Protein AF-A0A3N9N0Z8-F1 (afdb_monomer_lite)

Sequence (76 aa):
MDILKKDIMPITDSAWEELVEQAEITLKSTLTARKFVDVDGPKGWEFSAVPLGRLEFPKGEKNKNYGIRQVMPLVE

pLDDT: mean 91.39, std 8.09, range [57.44, 98.25]

Secondary structure (DSSP, 8-state):
-GGG-GGG-SS-HHHHHHHHHHHHHHHHHH-GGGGTS-------TT--EEEEEEEEPPTT-TT----EEEEEE---

Radius of gyration: 21.18 Å; chains: 1; bounding box: 48×15×56 Å

Foldseek 3Di:
DCPVVPVPDPDDPVVVVVVVVVVVVVCVVPVVVPVPDDDDDPPDDPDFWAFPPDWDDDPDDPDDDDTDTDTGTDDD

Structure (mmCIF, N/CA/C/O backbone):
data_AF-A0A3N9N0Z8-F1
#
_entry.id   AF-A0A3N9N0Z8-F1
#
loop_
_atom_site.group_PDB
_atom_site.id
_atom_site.type_symbol
_atom_site.label_atom_id
_atom_site.label_alt_id
_atom_site.label_comp_id
_atom_site.label_asym_id
_atom_site.label_entity_id
_atom_site.label_seq_id
_atom_site.pdbx_PDB_ins_code
_atom_site.Cartn_x
_atom_site.Cartn_y
_atom_site.Cartn_z
_atom_site.occupancy
_atom_site.B_iso_or_equiv
_atom_site.auth_seq_id
_atom_site.auth_comp_id
_atom_site.auth_asym_id
_atom_site.auth_atom_id
_atom_site.pdbx_PDB_model_num
ATOM 1 N N . MET A 1 1 ? -3.564 -4.513 -14.195 1.00 57.44 1 MET A N 1
ATOM 2 C CA . MET A 1 1 ? -3.985 -3.267 -13.522 1.00 57.44 1 MET A CA 1
ATOM 3 C C . MET A 1 1 ? -4.199 -2.226 -14.613 1.00 57.44 1 MET A C 1
ATOM 5 O O . MET A 1 1 ? -3.236 -1.641 -15.077 1.00 57.44 1 MET A O 1
ATOM 9 N N . ASP A 1 2 ? -5.435 -2.101 -15.100 1.00 76.25 2 ASP A N 1
ATOM 10 C CA . ASP A 1 2 ? -5.798 -1.290 -16.284 1.00 76.25 2 ASP A CA 1
ATOM 11 C C . ASP A 1 2 ? -6.018 0.207 -15.959 1.00 76.25 2 ASP A C 1
ATOM 13 O O . ASP A 1 2 ? -6.129 1.063 -16.833 1.00 76.25 2 ASP A O 1
ATOM 17 N N . ILE A 1 3 ? -6.042 0.557 -14.670 1.00 86.69 3 ILE A N 1
ATOM 18 C CA . ILE A 1 3 ? -6.239 1.940 -14.207 1.00 86.69 3 ILE A CA 1
ATOM 19 C C . ILE A 1 3 ? -5.099 2.882 -14.616 1.00 86.69 3 ILE A C 1
ATOM 21 O O . ILE A 1 3 ? -5.323 4.075 -14.774 1.00 86.69 3 ILE A O 1
ATOM 25 N N . LEU A 1 4 ? -3.888 2.352 -14.822 1.00 88.88 4 LEU A N 1
ATOM 26 C CA . LEU A 1 4 ? -2.715 3.150 -15.192 1.00 88.88 4 LEU A CA 1
ATOM 27 C C . LEU A 1 4 ? -2.649 3.464 -16.692 1.00 88.88 4 LEU A C 1
ATOM 29 O O . LEU A 1 4 ? -1.741 4.178 -17.105 1.00 88.88 4 LEU A O 1
ATOM 33 N N . LYS A 1 5 ? -3.586 2.934 -17.495 1.00 89.31 5 LYS A N 1
ATOM 34 C CA . LYS A 1 5 ? -3.765 3.274 -18.916 1.00 89.31 5 LYS A CA 1
ATOM 35 C C . LYS A 1 5 ? -2.473 3.224 -19.739 1.00 89.31 5 LYS A C 1
ATOM 37 O O . LYS A 1 5 ? -2.215 4.073 -20.587 1.00 89.31 5 LYS A O 1
ATOM 42 N N . LYS A 1 6 ? -1.650 2.201 -19.478 1.00 88.44 6 LYS A N 1
ATOM 43 C CA . LYS A 1 6 ? -0.385 1.968 -20.195 1.00 88.44 6 LYS A CA 1
ATOM 44 C C . LYS A 1 6 ? -0.626 1.725 -21.692 1.00 88.44 6 LYS A C 1
ATOM 46 O O . LYS A 1 6 ? 0.174 2.139 -22.518 1.00 88.44 6 LYS A O 1
ATOM 51 N N . ASP A 1 7 ? -1.725 1.059 -22.022 1.00 87.44 7 ASP A N 1
ATOM 52 C CA . ASP A 1 7 ? -2.124 0.629 -23.365 1.00 87.44 7 ASP A CA 1
ATOM 53 C C . ASP A 1 7 ? -2.379 1.782 -24.345 1.00 87.44 7 ASP A C 1
ATOM 55 O O . ASP A 1 7 ? -2.163 1.627 -25.543 1.00 87.44 7 ASP A O 1
ATOM 59 N N . ILE A 1 8 ? -2.798 2.947 -23.847 1.00 91.75 8 ILE A N 1
ATOM 60 C CA . ILE A 1 8 ? -3.032 4.140 -24.673 1.00 91.75 8 ILE A CA 1
ATOM 61 C C . ILE A 1 8 ? -1.816 5.071 -24.740 1.00 91.75 8 ILE A C 1
ATOM 63 O O . ILE A 1 8 ? -1.894 6.146 -25.339 1.00 91.75 8 ILE A O 1
ATOM 67 N N . MET A 1 9 ? -0.703 4.708 -24.096 1.00 88.88 9 MET A N 1
ATOM 68 C CA . MET A 1 9 ? 0.448 5.595 -23.997 1.00 88.88 9 MET A CA 1
ATOM 69 C C . MET A 1 9 ? 1.275 5.567 -25.294 1.00 88.88 9 MET A C 1
ATOM 71 O O . MET A 1 9 ? 1.612 4.487 -25.777 1.00 88.88 9 MET A O 1
ATOM 75 N N . PRO A 1 10 ? 1.647 6.728 -25.868 1.00 93.19 10 PRO A N 1
ATOM 76 C CA . PRO A 1 10 ? 2.351 6.797 -27.149 1.00 93.19 10 PRO A CA 1
ATOM 77 C C . PRO A 1 10 ? 3.862 6.569 -26.986 1.00 93.19 10 PRO A C 1
ATOM 79 O O . PRO A 1 10 ? 4.673 7.423 -27.341 1.00 93.19 10 PRO A O 1
ATOM 82 N N . ILE A 1 11 ? 4.250 5.425 -26.428 1.00 93.81 11 ILE A N 1
ATOM 83 C CA . ILE A 1 11 ? 5.646 4.990 -26.339 1.00 93.81 11 ILE A CA 1
ATOM 84 C C . ILE A 1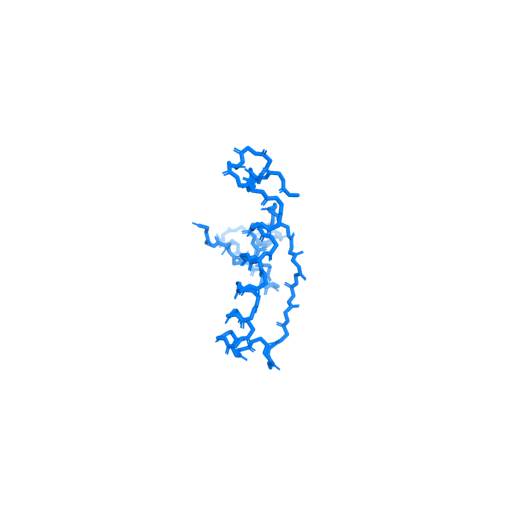 11 ? 5.764 3.517 -26.727 1.00 93.81 11 ILE A C 1
ATOM 86 O O . ILE A 1 11 ? 4.790 2.770 -26.680 1.00 93.81 11 ILE A O 1
ATOM 90 N N . THR A 1 12 ? 6.966 3.090 -27.098 1.00 95.69 12 THR A N 1
ATOM 91 C CA . THR A 1 12 ? 7.231 1.677 -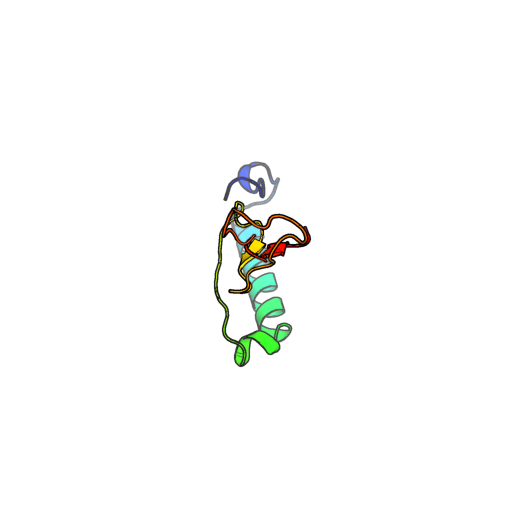27.369 1.00 95.69 12 THR A CA 1
ATOM 92 C C . THR A 1 12 ? 7.331 0.879 -26.071 1.00 95.69 12 THR A C 1
ATOM 94 O O . THR A 1 12 ? 7.694 1.418 -25.022 1.00 95.69 12 THR A O 1
ATOM 97 N N . ASP A 1 13 ? 7.090 -0.430 -26.153 1.00 92.94 13 ASP A N 1
ATOM 98 C CA . ASP A 1 13 ? 7.292 -1.333 -25.015 1.00 92.94 13 ASP A CA 1
ATOM 99 C C . ASP A 1 13 ? 8.737 -1.288 -24.500 1.00 92.94 13 ASP A C 1
ATOM 101 O O . ASP A 1 13 ? 8.949 -1.229 -23.292 1.00 92.94 13 ASP A O 1
ATOM 105 N N . SER A 1 14 ? 9.719 -1.192 -25.403 1.00 95.69 14 SER A N 1
ATOM 106 C CA . SER A 1 14 ? 11.138 -1.078 -25.042 1.00 95.69 14 SER A CA 1
ATOM 107 C C . SER A 1 14 ? 11.447 0.181 -24.224 1.00 95.69 14 SER A C 1
ATOM 109 O O . SER A 1 14 ? 12.192 0.120 -23.253 1.00 95.69 14 SER A O 1
ATOM 111 N N . ALA A 1 15 ? 10.856 1.325 -24.587 1.00 95.50 15 ALA A N 1
ATOM 112 C CA . ALA A 1 15 ? 11.037 2.571 -23.847 1.00 95.50 15 ALA A CA 1
ATOM 113 C C . ALA A 1 15 ? 10.363 2.499 -22.469 1.00 95.50 15 ALA A C 1
ATOM 115 O O . ALA A 1 15 ? 10.868 3.046 -21.492 1.00 95.50 15 ALA A O 1
ATOM 116 N N . TRP A 1 16 ? 9.226 1.804 -22.367 1.00 94.06 16 TRP A N 1
ATOM 117 C CA . TRP A 1 16 ? 8.570 1.587 -21.081 1.00 94.06 16 TRP A CA 1
ATOM 118 C C . TRP A 1 16 ? 9.389 0.688 -20.156 1.00 94.06 16 TRP A C 1
ATOM 120 O O . TRP A 1 16 ? 9.474 0.963 -18.962 1.00 94.06 16 TRP A O 1
ATOM 130 N N . GLU A 1 17 ? 9.968 -0.389 -20.686 1.00 95.44 17 GLU A N 1
ATOM 131 C CA . GLU A 1 17 ? 10.830 -1.296 -19.924 1.00 95.44 17 GLU A CA 1
ATOM 132 C C . GLU A 1 17 ? 12.019 -0.547 -19.320 1.00 95.44 17 GLU A C 1
ATOM 134 O O . GLU A 1 17 ? 12.261 -0.668 -18.119 1.00 95.44 17 GLU A O 1
ATOM 139 N N . GLU A 1 18 ? 12.672 0.314 -20.105 1.00 97.31 18 GLU A N 1
ATOM 140 C CA . GLU A 1 18 ? 13.770 1.160 -19.627 1.00 97.31 18 GLU A CA 1
ATOM 141 C C . GLU A 1 18 ? 13.321 2.099 -18.492 1.00 97.31 18 GLU A C 1
ATOM 143 O O . GLU A 1 18 ? 13.995 2.221 -17.467 1.00 97.31 18 GLU A O 1
ATOM 148 N N . LEU A 1 19 ? 12.141 2.720 -18.613 1.00 95.69 19 LEU A N 1
ATOM 149 C CA . LEU A 1 19 ? 11.585 3.572 -17.556 1.00 95.69 19 LEU A CA 1
ATOM 150 C C . LEU A 1 19 ? 11.300 2.795 -16.264 1.00 95.69 19 LEU A C 1
ATOM 152 O O . LEU A 1 19 ? 11.594 3.289 -15.172 1.00 95.69 19 LEU A O 1
ATOM 156 N N . VAL A 1 20 ? 10.729 1.592 -16.372 1.00 96.25 20 VAL A N 1
ATOM 157 C CA . VAL A 1 20 ? 10.440 0.740 -15.208 1.00 96.25 20 VAL A CA 1
ATOM 158 C C . VAL A 1 20 ? 11.735 0.301 -14.531 1.00 96.25 20 VAL A C 1
ATOM 160 O O . VAL A 1 20 ? 11.819 0.368 -13.304 1.00 96.25 20 VAL A O 1
ATOM 163 N N . GLU A 1 21 ? 12.753 -0.081 -15.302 1.00 98.25 21 GLU A N 1
ATOM 164 C CA . GLU A 1 21 ? 14.064 -0.464 -14.774 1.00 98.25 21 GLU A CA 1
ATOM 165 C C . GLU A 1 21 ? 14.702 0.687 -13.981 1.00 98.25 21 GLU A C 1
ATOM 167 O O . GLU A 1 21 ? 15.101 0.514 -12.824 1.00 98.25 21 GLU A O 1
ATOM 172 N N . GLN A 1 22 ? 14.730 1.895 -14.552 1.00 98.25 22 GLN A N 1
ATOM 173 C CA . GLN A 1 22 ? 15.281 3.066 -13.865 1.00 98.25 22 GLN A CA 1
ATOM 174 C C . GLN A 1 22 ? 14.489 3.437 -12.604 1.00 98.25 22 GLN A C 1
ATOM 176 O O . GLN A 1 22 ? 15.077 3.785 -11.570 1.00 98.25 22 GLN A O 1
ATOM 181 N N . ALA A 1 23 ? 13.158 3.328 -12.647 1.00 97.81 23 ALA A N 1
ATOM 182 C CA . ALA A 1 23 ? 12.313 3.546 -11.478 1.00 97.81 23 ALA A CA 1
ATOM 183 C C . ALA A 1 23 ? 12.602 2.521 -10.369 1.00 97.81 23 ALA A C 1
ATOM 185 O O . ALA A 1 23 ? 12.705 2.892 -9.198 1.00 97.81 23 ALA A O 1
ATOM 186 N N . GLU A 1 24 ? 12.791 1.247 -10.719 1.00 97.50 24 GLU A N 1
ATOM 187 C CA . GLU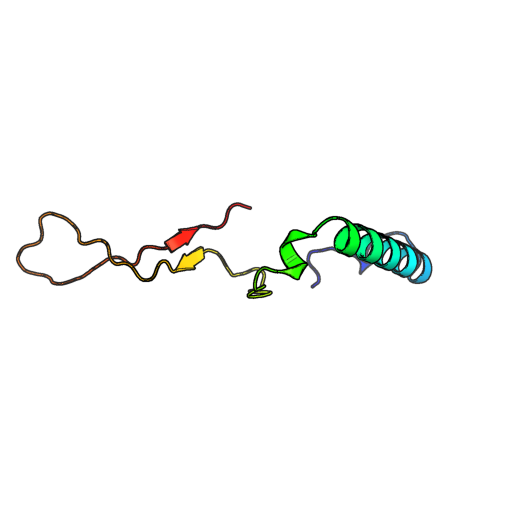 A 1 24 ? 13.098 0.184 -9.763 1.00 97.50 24 GLU A CA 1
ATOM 188 C C . GLU A 1 24 ? 14.453 0.403 -9.077 1.00 97.50 24 GLU A C 1
ATOM 190 O O . GLU A 1 24 ? 14.542 0.327 -7.846 1.00 97.50 24 GLU A O 1
ATOM 195 N N . ILE A 1 25 ? 15.495 0.740 -9.844 1.00 97.88 25 ILE A N 1
ATOM 196 C CA . ILE A 1 25 ? 16.830 1.067 -9.316 1.00 97.88 25 ILE A CA 1
ATOM 197 C C . ILE A 1 25 ? 16.740 2.239 -8.328 1.00 97.88 25 ILE A C 1
ATOM 199 O O . ILE A 1 25 ? 17.271 2.189 -7.209 1.00 97.88 25 ILE A O 1
ATOM 203 N N . THR A 1 26 ? 16.018 3.290 -8.714 1.00 98.00 26 THR A N 1
ATOM 204 C CA . THR A 1 26 ? 15.873 4.501 -7.902 1.00 98.00 26 THR A CA 1
ATOM 205 C C . THR A 1 26 ? 15.091 4.224 -6.617 1.00 98.00 26 THR A C 1
ATOM 207 O O . THR A 1 26 ? 15.524 4.604 -5.528 1.00 98.00 26 THR A O 1
ATOM 210 N N . LEU A 1 27 ? 13.970 3.505 -6.693 1.00 97.06 27 LEU A N 1
ATOM 211 C CA . LEU A 1 27 ? 13.151 3.197 -5.517 1.00 97.06 27 LEU A CA 1
ATOM 212 C C . LEU A 1 27 ? 13.871 2.263 -4.540 1.00 97.06 27 LEU A C 1
ATOM 214 O O . LEU A 1 27 ? 13.807 2.484 -3.330 1.00 97.06 27 LEU A O 1
ATOM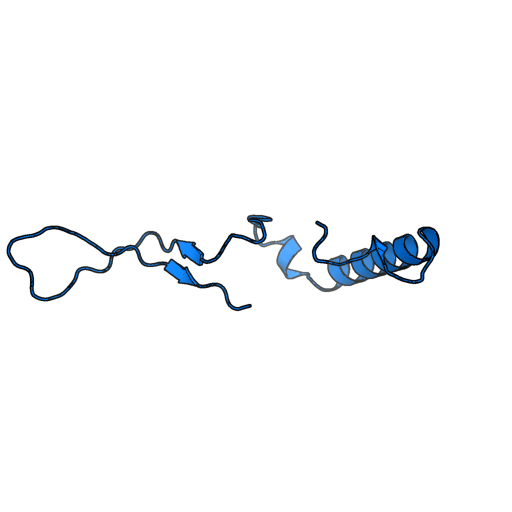 218 N N . LYS A 1 28 ? 14.601 1.254 -5.032 1.00 95.69 28 LYS A N 1
ATOM 219 C CA . LYS A 1 28 ? 15.381 0.345 -4.174 1.00 95.69 28 LYS A CA 1
ATOM 220 C C . LYS A 1 28 ? 16.509 1.060 -3.432 1.00 95.69 28 LYS A C 1
ATOM 222 O O . LYS A 1 28 ? 16.818 0.696 -2.294 1.00 95.69 28 LYS A O 1
ATOM 227 N N . SER A 1 29 ? 17.139 2.051 -4.061 1.00 96.12 29 SER A N 1
ATOM 228 C CA . SER A 1 29 ? 18.221 2.814 -3.431 1.00 96.12 29 SER A CA 1
ATOM 229 C C . SER A 1 29 ? 17.705 3.828 -2.404 1.00 96.12 29 SER A C 1
ATOM 231 O O . SER A 1 29 ? 18.327 3.993 -1.354 1.00 96.12 29 SER A O 1
ATOM 233 N N . THR A 1 30 ? 16.549 4.449 -2.658 1.00 97.62 30 THR A N 1
ATOM 234 C CA . THR A 1 30 ? 15.995 5.535 -1.829 1.00 97.62 30 THR A CA 1
ATOM 235 C C . THR A 1 30 ? 15.087 5.060 -0.689 1.00 97.62 30 THR A C 1
ATOM 237 O O . THR A 1 30 ? 15.168 5.603 0.413 1.00 97.62 30 THR A O 1
ATOM 240 N N . LEU A 1 31 ? 14.261 4.022 -0.882 1.00 96.25 31 LEU A N 1
ATOM 241 C CA . LEU A 1 31 ? 13.335 3.498 0.139 1.00 96.25 31 LEU A CA 1
ATOM 242 C C . LEU A 1 31 ? 14.034 2.566 1.142 1.00 96.25 31 LEU A C 1
ATOM 244 O O . LEU A 1 31 ? 13.658 1.406 1.321 1.00 96.25 31 LEU A O 1
ATOM 248 N N . THR A 1 32 ? 15.050 3.083 1.831 1.00 96.19 32 THR A N 1
ATOM 249 C CA . THR A 1 32 ? 15.895 2.319 2.764 1.00 96.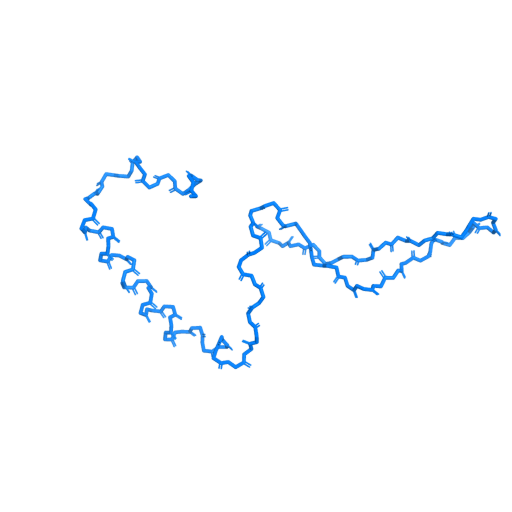19 32 THR A CA 1
ATOM 250 C C . THR A 1 32 ? 15.114 1.670 3.905 1.00 96.19 32 THR A C 1
ATOM 252 O O . THR A 1 32 ? 15.490 0.580 4.333 1.00 96.19 32 THR A O 1
ATOM 255 N N . ALA A 1 33 ? 13.998 2.271 4.335 1.00 96.94 33 ALA A N 1
ATOM 256 C CA . ALA A 1 33 ? 13.116 1.724 5.367 1.00 96.94 33 ALA A CA 1
ATOM 257 C C . ALA A 1 33 ? 12.659 0.288 5.075 1.00 96.94 33 ALA A C 1
ATOM 259 O O . ALA A 1 33 ? 12.650 -0.565 5.961 1.00 96.94 33 ALA A O 1
ATOM 260 N N . ARG A 1 34 ? 12.370 -0.015 3.804 1.00 95.19 34 ARG A N 1
ATOM 261 C CA . ARG A 1 34 ? 11.907 -1.340 3.362 1.00 95.19 34 ARG A CA 1
ATOM 262 C C . ARG A 1 34 ? 12.945 -2.451 3.530 1.00 95.19 34 ARG A C 1
ATOM 264 O O . ARG A 1 34 ? 12.606 -3.612 3.359 1.00 95.19 34 ARG A O 1
ATOM 271 N N . LYS A 1 35 ? 14.201 -2.118 3.846 1.00 94.12 35 LYS A N 1
ATOM 272 C CA . LYS A 1 35 ? 15.242 -3.113 4.143 1.00 94.12 35 LYS A CA 1
ATOM 273 C C . LYS A 1 35 ? 15.096 -3.727 5.535 1.00 94.12 35 LYS A C 1
ATOM 275 O O . LYS A 1 35 ? 15.718 -4.751 5.789 1.00 94.12 35 LYS A O 1
ATOM 280 N N . PHE A 1 36 ? 14.345 -3.091 6.434 1.00 96.38 36 PHE A N 1
ATOM 281 C CA . PHE A 1 36 ? 14.275 -3.498 7.838 1.00 96.38 36 PHE A CA 1
ATOM 282 C C . PHE A 1 36 ? 12.865 -3.517 8.433 1.00 96.38 36 PHE A C 1
ATOM 284 O O . PHE A 1 36 ? 12.691 -4.077 9.510 1.00 96.38 36 PHE A O 1
ATOM 291 N N . VAL A 1 37 ? 11.867 -2.923 7.773 1.00 97.56 37 VAL A N 1
ATOM 292 C CA . VAL A 1 37 ? 10.459 -3.081 8.166 1.00 97.56 37 VAL A CA 1
ATOM 293 C C . VAL A 1 37 ? 9.796 -4.176 7.341 1.00 97.56 37 VAL A C 1
ATOM 295 O O . VAL A 1 37 ? 10.084 -4.319 6.151 1.00 97.56 37 VAL A O 1
ATOM 298 N N . ASP A 1 38 ? 8.864 -4.897 7.955 1.00 97.12 38 ASP A N 1
ATOM 299 C CA . ASP A 1 38 ? 8.010 -5.835 7.235 1.00 97.12 38 ASP A CA 1
ATOM 300 C C . ASP A 1 38 ? 7.060 -5.080 6.298 1.00 97.12 38 ASP A C 1
ATOM 302 O O . ASP A 1 38 ? 6.489 -4.042 6.647 1.00 97.12 38 ASP A O 1
ATOM 306 N N . VAL A 1 39 ? 6.883 -5.608 5.089 1.00 94.88 39 VAL A N 1
ATOM 307 C CA . VAL A 1 39 ? 5.975 -5.052 4.082 1.00 94.88 39 VAL A CA 1
ATOM 308 C C . VAL A 1 39 ? 4.778 -5.989 3.941 1.00 94.88 39 VAL A C 1
ATOM 310 O O . VAL A 1 39 ? 4.904 -7.080 3.395 1.00 94.88 39 VAL A O 1
ATOM 313 N N . ASP A 1 40 ? 3.612 -5.554 4.423 1.00 93.50 40 ASP A N 1
ATOM 314 C CA . ASP A 1 40 ? 2.344 -6.292 4.330 1.00 93.50 40 ASP A CA 1
ATOM 315 C C . ASP A 1 40 ? 1.490 -5.772 3.159 1.00 93.50 40 ASP A C 1
ATOM 317 O O . ASP A 1 40 ? 0.838 -4.726 3.252 1.00 93.50 40 ASP A O 1
ATOM 321 N N . GLY A 1 41 ? 1.516 -6.484 2.031 1.00 91.88 41 GLY A N 1
ATOM 322 C CA . GLY A 1 41 ? 0.760 -6.138 0.826 1.00 91.88 41 GLY A CA 1
ATOM 323 C C . GLY A 1 41 ? 1.317 -6.780 -0.456 1.00 91.88 41 GLY A C 1
ATOM 324 O O . GLY A 1 41 ? 2.214 -7.618 -0.375 1.00 91.88 41 GLY A O 1
ATOM 325 N N . PRO A 1 42 ? 0.821 -6.378 -1.647 1.00 93.06 42 PRO A N 1
ATOM 326 C CA . PRO A 1 42 ? -0.162 -5.316 -1.886 1.00 93.06 42 PRO A CA 1
ATOM 327 C 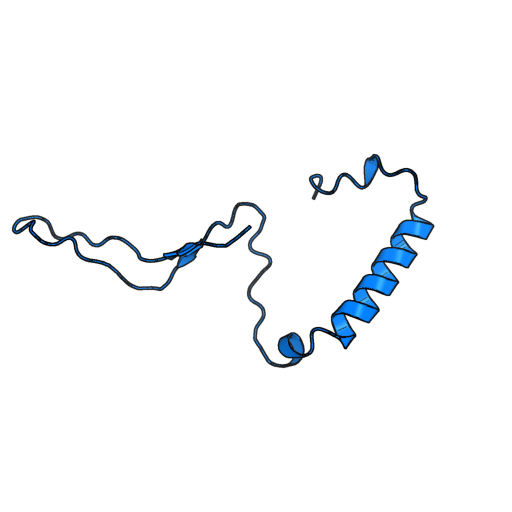C . PRO A 1 42 ? -1.590 -5.749 -1.529 1.00 93.06 42 PRO A C 1
ATOM 329 O O . PRO A 1 42 ? -2.026 -6.838 -1.883 1.00 93.06 42 PRO A O 1
ATOM 332 N N . LYS A 1 43 ? -2.345 -4.871 -0.862 1.00 93.62 43 LYS A N 1
ATOM 333 C CA . LYS A 1 43 ? -3.721 -5.167 -0.412 1.00 93.62 43 LYS A CA 1
ATOM 334 C C . LYS A 1 43 ? -4.792 -4.934 -1.484 1.00 93.62 43 LYS A C 1
ATOM 336 O O . LYS A 1 43 ? -5.942 -5.313 -1.295 1.00 93.62 43 LYS A O 1
ATOM 341 N N . GLY A 1 44 ? -4.394 -4.375 -2.626 1.00 90.88 44 GLY A N 1
ATOM 342 C CA . GLY A 1 44 ? -5.276 -4.080 -3.750 1.00 90.88 44 GLY A CA 1
ATOM 343 C C . GLY A 1 44 ? -5.947 -2.711 -3.648 1.00 90.88 44 GLY A C 1
ATOM 344 O O . GLY A 1 44 ? -5.848 -2.031 -2.632 1.00 90.88 44 GLY A O 1
ATOM 345 N N . TRP A 1 45 ? -6.604 -2.318 -4.739 1.00 88.75 45 TRP A N 1
ATOM 346 C CA . TRP A 1 45 ? -7.246 -1.009 -4.900 1.00 88.75 45 TRP A CA 1
ATOM 347 C C . TRP A 1 45 ? -8.451 -0.808 -3.973 1.00 88.75 45 TRP A C 1
ATOM 349 O O . TRP A 1 45 ? -8.660 0.274 -3.453 1.00 88.75 45 TRP A O 1
ATOM 359 N N . GLU A 1 46 ? -9.202 -1.874 -3.701 1.00 91.44 46 GLU A N 1
ATOM 360 C CA . GLU A 1 46 ? -10.406 -1.817 -2.859 1.00 91.44 46 GLU A CA 1
ATOM 361 C C . GLU A 1 46 ? -10.097 -1.755 -1.349 1.00 91.44 46 GLU A C 1
ATOM 363 O O . GLU A 1 46 ? -11.004 -1.743 -0.513 1.00 91.44 46 GLU A O 1
ATOM 368 N N . PHE A 1 47 ? -8.818 -1.785 -0.962 1.00 94.50 47 PHE A N 1
ATOM 369 C CA . PHE A 1 47 ? -8.426 -1.777 0.441 1.00 94.50 47 PHE A CA 1
ATOM 370 C C . PHE A 1 47 ? -8.486 -0.356 1.009 1.00 94.50 47 PHE A C 1
ATOM 372 O O . PHE A 1 47 ? -7.618 0.457 0.732 1.00 94.50 47 PHE A O 1
ATOM 379 N N . SER A 1 48 ? -9.485 -0.077 1.847 1.00 95.00 48 SER A N 1
ATOM 380 C CA . SER A 1 48 ? -9.811 1.287 2.291 1.00 95.00 48 SER A CA 1
ATOM 381 C C . SER A 1 48 ? -9.358 1.649 3.711 1.00 95.00 48 SER A C 1
ATOM 383 O O . SER A 1 48 ? -9.297 2.829 4.060 1.00 95.00 48 SER A O 1
ATOM 385 N N . ALA A 1 49 ? -9.050 0.665 4.566 1.00 96.25 49 ALA A N 1
ATOM 386 C CA . ALA A 1 49 ? -8.649 0.924 5.950 1.00 96.25 49 ALA A CA 1
ATOM 387 C C . ALA A 1 49 ? -7.908 -0.250 6.609 1.00 96.25 49 ALA A C 1
ATOM 389 O O . ALA A 1 49 ? -8.210 -1.420 6.368 1.00 96.25 49 ALA A O 1
ATOM 390 N N . VAL A 1 50 ? -6.993 0.058 7.533 1.00 96.19 50 VAL A N 1
ATOM 391 C CA . VAL A 1 50 ? -6.297 -0.926 8.377 1.00 96.19 50 VAL A CA 1
ATOM 392 C C . VAL A 1 50 ? -7.067 -1.131 9.689 1.00 96.19 50 VAL A C 1
ATOM 394 O O . VAL A 1 50 ? -7.295 -0.163 10.417 1.00 96.19 50 VAL A O 1
ATOM 397 N N . PRO A 1 51 ? -7.465 -2.363 10.056 1.00 95.81 51 PRO A N 1
ATOM 398 C CA . PRO A 1 51 ? -8.122 -2.610 11.336 1.00 95.81 51 PRO A CA 1
ATOM 399 C C . PRO A 1 51 ? -7.152 -2.396 12.506 1.00 95.81 51 PRO A C 1
ATOM 401 O O . PRO A 1 51 ? -6.034 -2.899 12.489 1.00 95.81 51 PRO A O 1
ATOM 404 N N . LEU A 1 52 ? -7.600 -1.709 13.562 1.00 96.50 52 LEU A N 1
ATOM 405 C CA . LEU A 1 52 ? -6.771 -1.449 14.752 1.00 96.50 52 LEU A CA 1
ATOM 406 C C . LEU A 1 52 ? -6.867 -2.542 15.823 1.00 96.50 52 LEU A C 1
ATOM 408 O O . LEU A 1 52 ? -6.198 -2.463 16.851 1.00 96.50 52 LEU A O 1
ATOM 412 N N . GLY A 1 53 ? -7.745 -3.532 15.628 1.00 95.62 53 GLY A N 1
ATOM 413 C CA . GLY A 1 53 ? -8.013 -4.576 16.622 1.00 95.62 53 GLY A CA 1
ATOM 414 C C . GLY A 1 53 ? -8.692 -4.061 17.898 1.00 95.62 53 GLY A C 1
ATOM 415 O O . GLY A 1 53 ? -8.676 -4.744 18.917 1.00 95.62 53 GLY A O 1
ATOM 416 N N . ARG A 1 54 ? -9.280 -2.858 17.861 1.00 95.62 54 ARG A N 1
ATOM 417 C CA . ARG A 1 54 ? -9.941 -2.206 19.001 1.00 95.62 54 ARG A CA 1
ATOM 418 C C . ARG A 1 54 ? -11.430 -2.007 18.735 1.00 95.62 54 ARG A C 1
ATOM 420 O O . ARG A 1 54 ? -11.856 -1.894 17.584 1.00 95.62 54 ARG A O 1
ATOM 427 N N . LEU A 1 55 ? -12.206 -1.956 19.815 1.00 93.88 55 LEU A N 1
ATOM 428 C CA . LEU A 1 55 ? -13.632 -1.645 19.794 1.00 93.88 55 LEU A CA 1
ATOM 429 C C . LEU A 1 55 ? -13.889 -0.341 20.542 1.00 93.88 55 LEU A C 1
ATOM 431 O O . LEU A 1 55 ? -13.352 -0.123 21.627 1.00 93.88 55 LEU A O 1
ATOM 435 N N . GLU A 1 56 ? -14.750 0.488 19.972 1.00 92.62 56 GLU A N 1
ATOM 436 C CA . GLU A 1 56 ? -15.319 1.656 20.624 1.00 92.62 56 GLU A CA 1
ATOM 437 C C . GLU A 1 56 ? -16.751 1.350 21.061 1.00 92.62 56 GLU A C 1
ATOM 439 O O . GLU A 1 56 ? -17.570 0.889 20.263 1.00 92.62 56 GLU A O 1
ATOM 444 N N . PHE A 1 57 ? -17.054 1.582 22.337 1.00 89.25 57 PHE A N 1
ATOM 445 C CA . PHE A 1 57 ? -18.375 1.325 22.906 1.00 89.25 57 PHE A CA 1
ATOM 446 C C . PHE A 1 57 ? -19.185 2.623 22.955 1.00 89.25 57 PHE A C 1
ATOM 448 O O . PHE A 1 57 ? -18.761 3.575 23.622 1.00 89.25 57 PHE A O 1
ATOM 455 N N . PRO A 1 58 ? -20.353 2.682 22.294 1.00 85.50 58 PRO A N 1
ATOM 456 C CA . PRO A 1 58 ? -21.219 3.850 22.362 1.00 85.50 58 PRO A CA 1
ATOM 457 C C . PRO A 1 58 ? -21.662 4.150 23.797 1.00 85.50 58 PRO A C 1
ATOM 459 O O . PRO A 1 58 ? -22.077 3.264 24.547 1.00 85.50 58 PRO A O 1
ATOM 462 N N . LYS A 1 59 ? -21.593 5.424 24.194 1.00 82.38 59 LYS A N 1
ATOM 463 C CA . LYS A 1 59 ? -22.053 5.866 25.517 1.00 82.38 59 LYS A CA 1
ATOM 464 C C . LYS A 1 59 ? -23.581 5.974 25.525 1.00 82.38 59 LYS A C 1
ATOM 466 O O . LYS A 1 59 ? -24.138 6.729 24.739 1.00 82.38 59 LYS A O 1
ATOM 471 N N . GLY A 1 60 ? -24.247 5.286 26.457 1.00 74.06 60 GLY A N 1
ATOM 472 C CA . GLY A 1 60 ? -25.656 5.548 26.800 1.00 74.06 60 GLY A CA 1
ATOM 473 C C . GLY A 1 60 ? -26.656 4.410 26.563 1.00 74.06 60 GLY A C 1
ATOM 474 O O . GLY A 1 60 ? -27.770 4.495 27.074 1.00 74.06 60 GLY A O 1
ATOM 475 N N . GLU A 1 61 ? -26.290 3.323 25.880 1.00 67.38 61 GLU A N 1
ATOM 476 C CA . GLU A 1 61 ? -27.196 2.182 25.679 1.00 67.38 61 GLU A CA 1
ATOM 477 C C . GLU A 1 61 ? -26.997 1.104 26.753 1.00 67.38 61 GLU A C 1
ATOM 479 O O . GLU A 1 61 ? -26.077 0.297 26.693 1.00 67.38 61 GLU A O 1
ATOM 484 N N . LYS A 1 62 ? -27.880 1.078 27.759 1.00 66.88 62 LYS A N 1
ATOM 485 C CA . LYS A 1 62 ? -27.779 0.150 28.904 1.00 66.88 62 LYS A CA 1
ATOM 486 C C . LYS A 1 62 ? -28.237 -1.290 28.614 1.00 66.88 62 LYS A C 1
ATOM 488 O O . LYS A 1 62 ? -27.982 -2.160 29.435 1.00 66.88 62 LYS A O 1
ATOM 493 N N . ASN A 1 63 ? -28.886 -1.545 27.472 1.00 71.88 63 ASN A N 1
ATOM 494 C CA . ASN A 1 63 ? -29.555 -2.824 27.181 1.00 71.88 63 ASN A CA 1
ATOM 495 C C . ASN A 1 63 ? -29.068 -3.526 25.900 1.00 71.88 63 ASN A C 1
ATOM 497 O O . ASN A 1 63 ? -29.678 -4.508 25.478 1.00 71.88 63 ASN A O 1
ATOM 501 N N . LYS A 1 64 ? -27.991 -3.047 25.264 1.00 76.69 64 LYS A N 1
ATOM 502 C CA . LYS A 1 64 ? -27.383 -3.706 24.100 1.00 76.69 64 LYS A CA 1
ATOM 503 C C . LYS A 1 64 ? -25.867 -3.734 24.241 1.00 76.69 64 LYS A C 1
ATOM 505 O O . LYS A 1 64 ? -25.246 -2.698 24.440 1.00 76.69 64 LYS A O 1
ATOM 510 N N . ASN A 1 65 ? -25.279 -4.916 24.076 1.00 82.00 65 ASN A N 1
ATOM 511 C CA . ASN A 1 65 ? -23.831 -5.095 24.080 1.00 82.00 65 ASN A CA 1
ATOM 512 C C . ASN A 1 65 ? -23.329 -5.146 22.634 1.00 82.00 65 ASN A C 1
ATOM 514 O O . ASN A 1 65 ? -23.371 -6.198 22.000 1.00 82.00 65 ASN A O 1
ATOM 518 N N . TYR A 1 66 ? -22.872 -4.011 22.106 1.00 88.31 66 TYR A N 1
ATOM 519 C CA . TYR A 1 66 ? -22.188 -3.942 20.815 1.00 88.31 66 TYR A CA 1
ATOM 520 C C . TYR A 1 66 ? -21.018 -2.957 20.875 1.00 88.31 66 TYR A C 1
ATOM 522 O O . TYR A 1 66 ? -21.014 -2.028 21.679 1.00 88.31 66 TYR A O 1
ATOM 530 N N . GLY A 1 67 ? -20.012 -3.185 20.033 1.00 90.31 67 GLY A N 1
ATOM 531 C CA . GLY A 1 67 ? -18.855 -2.310 19.882 1.00 90.31 67 GLY A CA 1
ATOM 532 C C . GLY A 1 67 ? -18.605 -2.030 18.407 1.00 90.31 67 GLY A C 1
ATOM 533 O O . GLY A 1 67 ? -18.789 -2.908 17.562 1.00 90.31 67 GLY A O 1
ATOM 534 N N . ILE A 1 68 ? -18.191 -0.809 18.097 1.00 93.06 68 ILE A N 1
ATOM 535 C CA . ILE A 1 68 ? -17.842 -0.379 16.745 1.00 93.06 68 ILE A CA 1
ATOM 536 C C . ILE A 1 68 ? -16.355 -0.663 16.541 1.00 93.06 68 ILE A C 1
ATOM 538 O O . ILE A 1 68 ? -15.523 -0.253 17.352 1.00 93.06 68 ILE A O 1
ATOM 542 N N . ARG A 1 69 ? -15.997 -1.394 15.480 1.00 95.50 69 ARG A N 1
ATOM 543 C CA . ARG A 1 69 ? -14.587 -1.653 15.159 1.00 95.50 69 ARG A CA 1
ATOM 544 C C . ARG A 1 69 ? -13.893 -0.359 14.775 1.00 95.50 69 ARG A C 1
ATOM 546 O O . ARG A 1 69 ? -14.322 0.319 13.847 1.00 95.50 69 ARG A O 1
ATOM 553 N N . GLN A 1 70 ? -12.788 -0.075 15.449 1.00 97.19 70 GLN A N 1
ATOM 554 C CA . GLN A 1 70 ? -11.919 1.020 15.060 1.00 97.19 70 GLN A CA 1
ATOM 555 C C . GLN A 1 70 ? -11.002 0.576 13.923 1.00 97.19 70 GLN A C 1
ATOM 557 O O . GLN A 1 70 ? -10.374 -0.490 13.962 1.00 97.19 70 GLN A O 1
ATOM 562 N N . VAL A 1 71 ? -10.926 1.426 12.911 1.00 97.19 71 VAL A N 1
ATOM 563 C CA . VAL A 1 71 ? -10.070 1.264 11.741 1.00 97.19 71 VAL A CA 1
ATOM 564 C C . VAL A 1 71 ? -9.285 2.555 11.538 1.00 97.19 71 VAL A C 1
ATOM 566 O O . VAL A 1 71 ? -9.751 3.627 11.919 1.00 97.19 71 VAL A O 1
ATOM 569 N N . MET A 1 72 ? -8.095 2.452 10.959 1.00 96.69 72 MET A N 1
ATOM 570 C CA . MET A 1 72 ? -7.328 3.579 10.445 1.00 96.69 72 MET A CA 1
ATOM 571 C C . MET A 1 72 ? -7.610 3.685 8.944 1.00 96.69 72 MET A C 1
ATOM 573 O O . MET A 1 72 ? -7.154 2.811 8.200 1.00 96.69 72 MET A O 1
ATOM 577 N N . PRO A 1 73 ? -8.387 4.686 8.494 1.00 95.69 73 PRO A N 1
ATOM 578 C CA . PRO A 1 73 ? -8.639 4.900 7.074 1.00 95.69 73 PRO A CA 1
ATOM 579 C C . PRO A 1 73 ? -7.336 5.190 6.328 1.00 95.69 73 PRO A C 1
ATOM 581 O O . PRO A 1 73 ? -6.428 5.806 6.893 1.00 95.69 73 PRO A O 1
ATOM 584 N N . LEU A 1 74 ? -7.247 4.754 5.072 1.00 93.50 74 LEU A N 1
ATOM 585 C CA . LEU A 1 74 ? -6.176 5.210 4.191 1.00 93.50 74 LEU A CA 1
ATOM 586 C C . LEU A 1 74 ? -6.416 6.662 3.758 1.00 93.50 74 LEU A C 1
ATOM 588 O O . LEU A 1 74 ? -7.549 7.142 3.756 1.00 93.50 74 LEU A O 1
ATOM 592 N N . VAL A 1 75 ? -5.331 7.351 3.409 1.00 89.06 75 VAL A N 1
ATOM 593 C CA . VAL A 1 75 ? -5.364 8.665 2.756 1.00 89.06 75 VAL A CA 1
ATOM 594 C C . VAL A 1 75 ? -4.923 8.449 1.315 1.00 89.06 75 VAL A C 1
ATOM 596 O O . VAL A 1 75 ? -3.860 7.863 1.096 1.00 89.06 75 VAL A O 1
ATOM 599 N N . GLU A 1 76 ? -5.746 8.895 0.371 1.00 78.56 76 GLU A N 1
ATOM 600 C CA . GLU A 1 76 ? -5.544 8.757 -1.077 1.00 78.56 76 GLU A CA 1
ATOM 601 C C . GLU A 1 76 ? -5.313 10.118 -1.736 1.00 78.56 76 GLU A C 1
ATOM 603 O O . GLU A 1 76 ? -5.981 11.097 -1.324 1.00 78.56 76 GLU A O 1
#